Protein AF-A0A2Z6MCJ2-F1 (afdb_monomer_lite)

Structure (mmCIF, N/CA/C/O backbone):
data_AF-A0A2Z6MCJ2-F1
#
_entry.id   AF-A0A2Z6MCJ2-F1
#
loop_
_atom_site.group_PDB
_atom_site.id
_atom_site.type_symbol
_atom_site.label_atom_id
_atom_site.label_alt_id
_atom_site.label_comp_id
_atom_site.label_asym_id
_atom_site.label_entity_id
_atom_site.label_seq_id
_atom_site.pdbx_PDB_ins_code
_atom_site.Cartn_x
_atom_site.Cartn_y
_atom_site.Cartn_z
_atom_site.occupancy
_atom_site.B_iso_or_equiv
_atom_site.auth_seq_id
_atom_site.auth_comp_id
_atom_site.auth_asym_id
_atom_site.auth_atom_id
_atom_site.pdbx_PDB_model_num
ATOM 1 N N . MET A 1 1 ? 21.084 21.864 -5.465 1.00 37.50 1 MET A N 1
ATOM 2 C CA . MET A 1 1 ? 19.881 21.942 -6.320 1.00 37.50 1 MET A CA 1
ATOM 3 C C . MET A 1 1 ? 18.945 20.829 -5.869 1.00 37.50 1 MET A C 1
ATOM 5 O O . MET A 1 1 ? 19.250 19.670 -6.102 1.00 37.50 1 MET A O 1
ATOM 9 N N . MET A 1 2 ? 17.922 21.150 -5.073 1.00 46.25 2 MET A N 1
ATOM 10 C CA . MET A 1 2 ? 17.006 20.154 -4.500 1.00 46.25 2 MET A CA 1
ATOM 11 C C . MET A 1 2 ? 15.924 19.847 -5.536 1.00 46.25 2 MET A C 1
ATOM 13 O O . MET A 1 2 ? 15.092 20.701 -5.828 1.00 46.25 2 MET A O 1
ATOM 17 N N . ILE A 1 3 ? 15.986 18.665 -6.147 1.00 56.06 3 ILE A N 1
ATOM 18 C CA . ILE A 1 3 ? 14.985 18.218 -7.117 1.00 56.06 3 ILE A CA 1
ATOM 19 C C . ILE A 1 3 ? 13.725 17.861 -6.328 1.00 56.06 3 ILE A C 1
ATOM 21 O O . ILE A 1 3 ? 13.743 16.977 -5.470 1.00 56.06 3 ILE A O 1
ATOM 25 N N . GLY A 1 4 ? 12.654 18.613 -6.582 1.00 53.34 4 GLY A N 1
ATOM 26 C CA . GLY A 1 4 ? 11.351 18.448 -5.954 1.00 53.34 4 GLY A CA 1
ATOM 27 C C . GLY A 1 4 ? 10.821 17.032 -6.144 1.00 53.34 4 GLY A C 1
ATOM 28 O O . GLY A 1 4 ? 10.475 16.623 -7.249 1.00 53.34 4 GLY A O 1
ATOM 29 N N . ARG A 1 5 ? 10.748 16.288 -5.042 1.00 58.28 5 ARG A N 1
ATOM 30 C CA . ARG A 1 5 ? 10.052 15.007 -4.952 1.00 58.28 5 ARG A CA 1
ATOM 31 C C . ARG A 1 5 ? 8.558 15.320 -5.050 1.00 58.28 5 ARG A C 1
ATOM 33 O O . ARG A 1 5 ? 7.977 15.787 -4.072 1.00 58.28 5 ARG A O 1
ATOM 40 N N . GLN A 1 6 ? 7.957 15.157 -6.229 1.00 55.50 6 GLN A N 1
ATOM 41 C CA . GLN A 1 6 ? 6.505 15.260 -6.373 1.00 55.50 6 GLN A CA 1
ATOM 42 C C . GLN A 1 6 ? 5.875 14.227 -5.427 1.00 55.50 6 GLN A C 1
ATOM 44 O O . GLN A 1 6 ? 6.028 13.023 -5.622 1.00 55.50 6 GLN A O 1
ATOM 49 N N . ARG A 1 7 ? 5.247 14.690 -4.340 1.00 56.81 7 ARG A N 1
ATOM 50 C CA . ARG A 1 7 ? 4.422 13.836 -3.480 1.00 56.81 7 ARG A CA 1
ATOM 51 C C . ARG A 1 7 ? 3.128 13.575 -4.244 1.00 56.81 7 ARG A C 1
ATOM 53 O O . ARG A 1 7 ? 2.250 14.428 -4.249 1.00 56.81 7 ARG A O 1
ATOM 60 N N . ALA A 1 8 ? 3.040 12.428 -4.908 1.00 59.09 8 ALA A N 1
ATOM 61 C CA . ALA A 1 8 ? 1.765 11.882 -5.345 1.00 59.09 8 ALA A CA 1
ATOM 62 C C . ALA A 1 8 ? 1.126 11.184 -4.133 1.00 59.09 8 ALA A C 1
ATOM 64 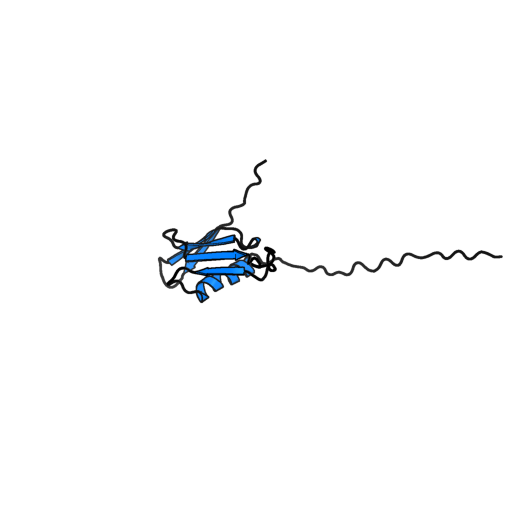O O . ALA A 1 8 ? 1.760 10.336 -3.503 1.00 59.09 8 ALA A O 1
ATOM 65 N N . GLY A 1 9 ? -0.081 11.602 -3.760 1.00 58.66 9 GLY A N 1
ATOM 66 C CA . GLY A 1 9 ? -0.892 10.958 -2.731 1.00 58.66 9 GLY A CA 1
ATOM 67 C C . GLY A 1 9 ? -2.210 10.518 -3.351 1.00 58.66 9 GLY A C 1
ATOM 68 O O . GLY A 1 9 ? -2.791 11.273 -4.129 1.00 58.66 9 GLY A O 1
ATOM 69 N N . VAL A 1 10 ? -2.650 9.305 -3.036 1.00 74.62 10 VAL A N 1
ATOM 70 C CA . VAL A 1 10 ? -3.945 8.762 -3.467 1.00 74.62 10 VAL A CA 1
ATOM 71 C C . VAL A 1 10 ? -4.771 8.500 -2.212 1.00 74.62 10 VAL A C 1
ATOM 73 O O . VAL A 1 10 ? -4.263 7.904 -1.265 1.00 74.62 10 VAL A O 1
ATOM 76 N N . THR A 1 11 ? -6.024 8.946 -2.198 1.00 76.25 11 THR A N 1
ATOM 77 C CA . THR A 1 11 ? -6.983 8.671 -1.119 1.00 76.25 11 THR A CA 1
ATOM 78 C C . THR A 1 11 ? -8.013 7.664 -1.618 1.00 76.25 11 THR A C 1
ATOM 80 O O . THR A 1 11 ? -8.500 7.795 -2.742 1.00 76.25 11 THR A O 1
ATOM 83 N N . VAL A 1 12 ? -8.325 6.657 -0.803 1.00 75.12 12 VAL A N 1
ATOM 84 C CA . VAL A 1 12 ? -9.312 5.609 -1.084 1.00 75.12 12 VAL A CA 1
ATOM 85 C C . VAL A 1 12 ? -10.330 5.558 0.055 1.00 75.12 12 VAL A C 1
ATOM 87 O O . VAL A 1 12 ? -9.949 5.492 1.218 1.00 75.12 12 VAL A O 1
ATOM 90 N N . GLU A 1 13 ? -11.618 5.540 -0.280 1.00 70.62 13 GLU A N 1
ATOM 91 C CA . GLU A 1 13 ? -12.733 5.418 0.671 1.00 70.62 13 GLU A CA 1
ATOM 92 C C . GLU A 1 13 ? -13.487 4.099 0.421 1.00 70.62 13 GLU A C 1
ATOM 94 O O . GLU A 1 13 ? -13.717 3.724 -0.734 1.00 70.62 13 GLU A O 1
ATOM 99 N N . VAL A 1 14 ? -13.869 3.376 1.481 1.00 72.06 14 VAL A N 1
ATOM 100 C CA . VAL A 1 14 ? -14.632 2.115 1.386 1.00 72.06 14 VAL A CA 1
ATOM 101 C C . VAL A 1 14 ? -16.138 2.396 1.489 1.00 72.06 14 VAL A C 1
ATOM 103 O O . VAL A 1 14 ? -16.595 3.035 2.426 1.00 72.06 14 VAL A O 1
ATOM 106 N N . TYR A 1 15 ? -16.934 1.914 0.526 1.00 55.28 15 TYR A N 1
ATOM 107 C CA . TYR A 1 15 ? -18.344 2.320 0.356 1.00 55.28 15 TYR A CA 1
ATOM 108 C C . TYR A 1 15 ? -19.341 1.697 1.362 1.00 55.28 15 TYR A C 1
ATOM 110 O O . TYR A 1 15 ? -20.475 2.161 1.445 1.00 55.28 15 TYR A O 1
ATOM 118 N N . ASP A 1 16 ? -18.947 0.658 2.110 1.00 60.31 16 ASP A N 1
ATOM 119 C CA . ASP A 1 16 ? -19.827 -0.066 3.055 1.00 60.31 16 ASP A CA 1
ATOM 120 C C . ASP A 1 16 ? -19.646 0.382 4.524 1.00 60.31 16 ASP A C 1
ATOM 122 O O . ASP A 1 16 ? -20.560 0.240 5.331 1.00 60.31 16 ASP A O 1
ATOM 126 N N . ASP A 1 17 ? -18.520 1.030 4.851 1.00 59.44 17 ASP A N 1
ATOM 127 C CA . ASP A 1 17 ? -18.185 1.517 6.196 1.00 59.44 17 ASP A CA 1
ATOM 128 C C . ASP A 1 17 ? -17.870 3.019 6.132 1.00 59.44 17 ASP A C 1
ATOM 130 O O . ASP A 1 17 ? -16.798 3.424 5.685 1.00 59.44 17 ASP A O 1
ATOM 134 N N . GLN A 1 18 ? -18.806 3.865 6.586 1.00 55.47 18 GLN A N 1
ATOM 135 C CA . GLN A 1 18 ? -18.753 5.344 6.529 1.00 55.47 18 GLN A CA 1
ATOM 136 C C . GLN A 1 18 ? -17.636 6.000 7.385 1.00 55.47 18 GLN A C 1
ATOM 138 O O . GLN A 1 18 ? -17.784 7.131 7.847 1.00 55.47 18 GLN A O 1
ATOM 143 N N . GLY A 1 19 ? -16.512 5.321 7.610 1.00 60.28 19 GLY A N 1
ATOM 144 C CA . GLY A 1 19 ? -15.363 5.828 8.364 1.00 60.28 19 GLY A CA 1
ATOM 145 C C . GLY A 1 19 ? -14.016 5.185 8.023 1.00 60.28 19 GLY A C 1
ATOM 146 O O . GLY A 1 19 ? -13.007 5.585 8.601 1.00 60.28 19 GLY A O 1
ATOM 147 N N . GLU A 1 20 ? -13.970 4.225 7.096 1.00 71.06 20 GLU A N 1
ATOM 148 C CA . GLU A 1 20 ? -12.731 3.543 6.713 1.00 71.06 20 GLU A CA 1
ATOM 149 C C . GLU A 1 20 ? -12.104 4.228 5.486 1.00 71.06 20 GLU A C 1
ATOM 151 O O . GLU A 1 20 ? -12.345 3.870 4.330 1.00 71.06 20 GLU A O 1
ATOM 156 N N . GLU A 1 21 ? -11.307 5.263 5.762 1.00 84.31 21 GLU A N 1
ATOM 157 C CA . GLU A 1 21 ? -10.489 5.985 4.781 1.00 84.31 21 GLU A CA 1
ATOM 158 C C . GLU A 1 21 ? -9.048 5.455 4.798 1.00 84.31 21 GLU A C 1
ATOM 160 O O . GLU A 1 21 ? -8.420 5.327 5.858 1.00 84.31 21 GLU A O 1
ATOM 165 N N . TYR A 1 22 ? -8.507 5.187 3.608 1.00 89.12 22 TYR A N 1
ATOM 166 C CA . TYR A 1 22 ? -7.126 4.772 3.405 1.00 89.12 22 TYR A CA 1
ATOM 167 C C . TYR A 1 22 ? -6.366 5.797 2.573 1.00 89.12 22 TYR A C 1
ATOM 169 O O . TYR A 1 22 ? -6.762 6.159 1.465 1.00 89.12 22 TYR A O 1
ATOM 177 N N . GLN A 1 23 ? -5.220 6.228 3.085 1.00 91.00 23 GLN A N 1
ATOM 178 C CA . GLN A 1 23 ? -4.321 7.130 2.385 1.00 91.00 23 GLN A CA 1
ATOM 179 C C . GLN A 1 23 ? -3.083 6.374 1.922 1.00 91.00 23 GLN A C 1
ATOM 181 O O . GLN A 1 23 ? -2.400 5.726 2.710 1.00 91.00 23 GLN A O 1
ATOM 186 N N . ILE A 1 24 ? -2.755 6.496 0.642 1.00 91.88 24 ILE A N 1
ATOM 187 C CA . ILE A 1 24 ? -1.554 5.915 0.055 1.00 91.88 24 ILE A CA 1
ATOM 188 C C . ILE A 1 24 ? -0.571 7.044 -0.224 1.00 91.88 24 ILE A C 1
ATOM 190 O O . ILE A 1 24 ? -0.848 7.950 -1.015 1.00 91.88 24 ILE A O 1
ATOM 194 N N . GLU A 1 25 ? 0.601 6.980 0.401 1.00 90.62 25 GLU A N 1
ATOM 195 C CA . GLU A 1 25 ? 1.713 7.881 0.106 1.00 90.62 25 GLU A CA 1
ATOM 196 C C . GLU A 1 25 ? 2.880 7.115 -0.522 1.00 90.62 25 GLU A C 1
ATOM 198 O O . GLU A 1 25 ? 3.112 5.942 -0.232 1.00 90.62 25 GLU A O 1
ATOM 203 N N . GLY A 1 26 ? 3.659 7.794 -1.365 1.00 88.31 26 GLY A N 1
ATOM 204 C CA . GLY A 1 26 ? 4.925 7.274 -1.877 1.00 88.31 26 GLY A CA 1
ATOM 205 C C . GLY A 1 26 ? 5.034 7.310 -3.395 1.00 88.31 26 GLY A C 1
ATOM 206 O O . GLY A 1 26 ? 4.399 8.121 -4.062 1.00 88.31 26 GLY A O 1
ATOM 207 N N . CYS A 1 27 ? 5.898 6.456 -3.943 1.00 84.31 27 CYS A N 1
ATOM 208 C CA . CYS A 1 27 ? 6.126 6.357 -5.383 1.00 84.31 27 CYS A CA 1
ATOM 209 C C . CYS A 1 27 ? 5.949 4.913 -5.841 1.00 84.31 27 CYS A C 1
ATOM 211 O O . CYS A 1 27 ? 6.782 4.047 -5.556 1.00 84.31 27 CYS A O 1
ATOM 213 N N . PHE A 1 28 ? 4.873 4.668 -6.586 1.00 85.25 28 PHE A N 1
ATOM 214 C CA . PHE A 1 28 ? 4.535 3.326 -7.037 1.00 85.25 28 PHE A CA 1
ATOM 215 C C . PHE A 1 28 ? 5.506 2.804 -8.101 1.00 85.25 28 PHE A C 1
ATOM 217 O O . PHE A 1 28 ? 5.923 1.652 -8.029 1.00 85.25 28 PHE A O 1
ATOM 224 N N . SER A 1 29 ? 5.996 3.668 -8.999 1.00 80.00 29 SER A N 1
ATOM 225 C CA . SER A 1 29 ? 7.033 3.318 -9.986 1.00 80.00 29 SER A CA 1
ATOM 226 C C . SER A 1 29 ? 8.337 2.852 -9.331 1.00 80.00 29 SER A C 1
ATOM 228 O O . SER A 1 29 ? 9.074 2.043 -9.891 1.00 80.00 29 SER A O 1
ATOM 230 N N . GLN A 1 30 ? 8.632 3.346 -8.124 1.00 81.75 30 GLN A N 1
ATOM 231 C CA . GLN A 1 30 ? 9.782 2.903 -7.336 1.00 81.75 30 GLN A CA 1
ATOM 232 C C . GLN A 1 30 ? 9.449 1.732 -6.403 1.00 81.75 30 GLN A C 1
ATOM 234 O O . GLN A 1 30 ? 10.372 1.199 -5.785 1.00 81.75 30 GLN A O 1
ATOM 239 N N . ARG A 1 31 ? 8.177 1.301 -6.362 1.00 86.69 31 ARG A N 1
ATOM 240 C CA . ARG A 1 31 ? 7.600 0.347 -5.407 1.00 86.69 31 ARG A CA 1
ATOM 241 C C . ARG A 1 31 ? 7.971 0.753 -3.977 1.00 86.69 31 ARG A C 1
ATOM 243 O O . ARG A 1 31 ? 8.522 -0.052 -3.245 1.00 86.69 31 ARG A O 1
ATOM 250 N N . SER A 1 32 ? 7.772 2.025 -3.627 1.00 86.44 32 SER A N 1
ATOM 251 C CA . SER A 1 32 ? 8.042 2.588 -2.296 1.00 86.4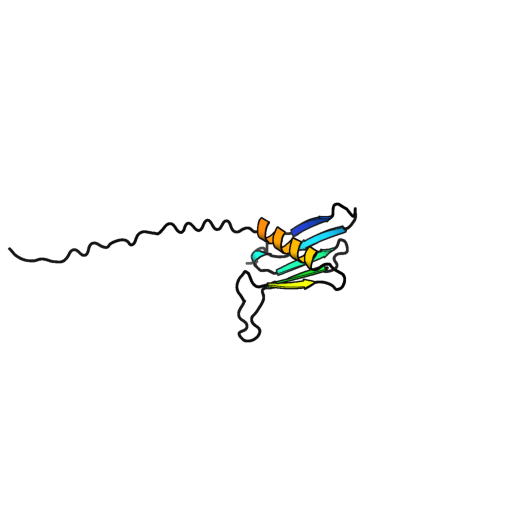4 32 SER A CA 1
ATOM 252 C C . SER A 1 32 ? 6.787 3.306 -1.797 1.00 86.44 32 SER A C 1
ATOM 254 O O . SER A 1 32 ? 6.748 4.541 -1.746 1.00 86.44 32 SER A O 1
ATOM 256 N N . CYS A 1 33 ? 5.731 2.533 -1.555 1.00 91.81 33 CYS A N 1
ATOM 257 C CA . CYS A 1 33 ? 4.417 3.038 -1.162 1.00 91.81 33 CYS A CA 1
ATOM 258 C C . CYS A 1 33 ? 4.050 2.537 0.228 1.00 91.81 33 CYS A C 1
ATOM 260 O O . CYS A 1 33 ? 4.318 1.385 0.563 1.00 91.81 33 CYS A O 1
ATOM 262 N N . THR A 1 34 ? 3.381 3.385 0.996 1.00 93.69 34 THR A N 1
ATOM 263 C CA . THR A 1 34 ? 2.855 3.055 2.316 1.00 93.69 34 THR A CA 1
ATOM 264 C C . THR A 1 34 ? 1.375 3.398 2.352 1.00 93.69 34 THR A C 1
ATOM 266 O O . THR A 1 34 ? 0.974 4.491 1.951 1.00 93.69 34 THR A O 1
ATOM 269 N N . VAL A 1 35 ? 0.574 2.443 2.809 1.00 93.31 35 VAL A N 1
ATOM 270 C CA . VAL A 1 35 ? -0.869 2.564 3.001 1.00 93.31 35 VAL A CA 1
ATOM 271 C C . VAL A 1 35 ? -1.132 2.846 4.473 1.00 93.31 35 VAL A C 1
ATOM 273 O O . VAL A 1 35 ? -0.694 2.090 5.344 1.00 93.31 35 VAL A O 1
ATOM 276 N N . PHE A 1 36 ? -1.870 3.914 4.739 1.00 92.94 36 PHE A N 1
ATOM 277 C CA . PHE A 1 36 ? -2.267 4.373 6.061 1.00 92.94 36 PHE A CA 1
ATOM 278 C C . PHE A 1 36 ? -3.784 4.313 6.216 1.00 92.94 36 PHE A C 1
ATOM 280 O O . PHE A 1 36 ? -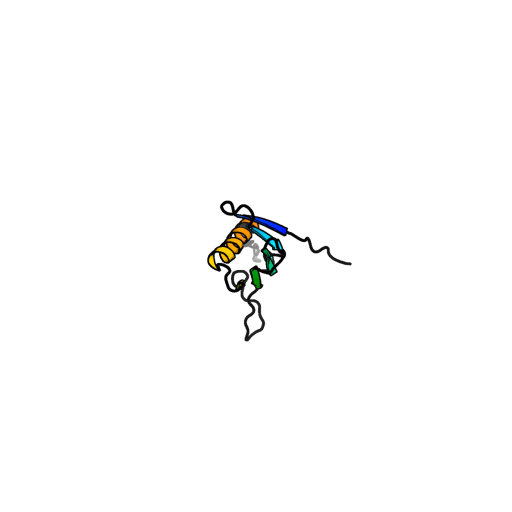4.497 4.513 5.238 1.00 92.94 36 PHE A O 1
ATOM 287 N N . ASN A 1 37 ? -4.275 4.082 7.432 1.00 90.75 37 ASN A N 1
ATOM 288 C CA . ASN A 1 37 ? -5.685 4.315 7.766 1.00 90.75 37 ASN A CA 1
ATOM 289 C C . ASN A 1 37 ? -5.941 5.796 8.118 1.00 90.75 37 ASN A C 1
ATOM 291 O O . ASN A 1 37 ? -5.008 6.602 8.204 1.00 90.75 37 ASN A O 1
ATOM 295 N N . ALA A 1 38 ? -7.194 6.136 8.423 1.00 87.56 38 ALA A N 1
ATOM 296 C CA . ALA A 1 38 ? -7.606 7.467 8.878 1.00 87.56 38 ALA A CA 1
ATOM 297 C C . ALA A 1 38 ? -6.830 7.972 10.118 1.00 87.56 38 ALA A C 1
ATOM 299 O O . ALA A 1 38 ? -6.609 9.171 10.288 1.00 87.56 38 ALA A O 1
ATOM 300 N N . MET A 1 39 ? -6.355 7.060 10.975 1.00 88.50 39 MET A N 1
ATOM 301 C CA . MET A 1 39 ? -5.533 7.375 12.152 1.00 88.50 39 MET A CA 1
ATOM 302 C C . MET A 1 39 ? -4.035 7.546 11.836 1.00 88.50 39 MET A C 1
ATOM 304 O O . MET A 1 39 ? -3.239 7.747 12.755 1.00 88.50 39 MET A O 1
ATOM 308 N N . LYS A 1 40 ? -3.637 7.491 10.557 1.00 87.44 40 LYS A N 1
ATOM 309 C CA . LYS A 1 40 ? -2.240 7.493 10.085 1.00 87.44 40 LYS A CA 1
ATOM 310 C C . LYS A 1 40 ? -1.393 6.332 10.601 1.00 87.44 40 LYS A C 1
ATOM 312 O O . LYS A 1 40 ? -0.167 6.425 10.669 1.00 87.44 40 LYS A O 1
ATOM 317 N N . GLU A 1 41 ? -2.025 5.223 10.945 1.00 91.06 41 GLU A N 1
ATOM 318 C CA . GLU A 1 41 ? -1.315 3.989 11.230 1.00 91.06 41 GLU A CA 1
ATOM 319 C C . GLU A 1 41 ? -1.009 3.248 9.930 1.00 91.06 41 GLU A C 1
ATOM 321 O O . GLU A 1 41 ? -1.865 3.121 9.055 1.00 91.06 41 GLU A O 1
ATOM 326 N N . THR A 1 42 ? 0.202 2.708 9.824 1.00 93.31 42 THR A N 1
ATOM 327 C CA . THR A 1 42 ? 0.612 1.886 8.686 1.00 93.31 42 THR A CA 1
ATOM 328 C C . THR A 1 42 ? -0.173 0.575 8.649 1.00 93.31 42 THR A C 1
ATOM 330 O O . THR A 1 42 ? -0.105 -0.222 9.588 1.00 93.31 42 THR A O 1
ATOM 333 N N . MET A 1 43 ? -0.887 0.343 7.550 1.00 93.69 43 MET A N 1
ATOM 334 C CA . MET A 1 43 ? -1.667 -0.874 7.293 1.00 93.69 43 MET A CA 1
ATOM 335 C C . MET A 1 43 ? -0.943 -1.824 6.346 1.00 93.69 43 MET A C 1
ATOM 337 O O . MET A 1 43 ? -0.963 -3.038 6.547 1.00 93.69 43 MET A O 1
ATOM 341 N N . ALA A 1 44 ? -0.269 -1.277 5.335 1.00 95.19 44 ALA A N 1
ATOM 342 C CA . ALA A 1 44 ? 0.548 -2.050 4.416 1.00 95.19 44 ALA A CA 1
ATOM 343 C C . ALA A 1 44 ? 1.707 -1.218 3.865 1.00 95.19 44 ALA A C 1
ATOM 345 O O . ALA A 1 44 ? 1.604 -0.002 3.711 1.00 95.19 44 ALA A O 1
ATOM 346 N N . GLU A 1 45 ? 2.805 -1.882 3.530 1.00 93.88 45 GLU A N 1
ATOM 347 C CA . GLU A 1 45 ? 3.987 -1.265 2.938 1.00 93.88 45 GLU A CA 1
ATOM 348 C C . GLU A 1 45 ? 4.453 -2.073 1.735 1.00 93.88 45 GLU A C 1
ATOM 350 O O . GLU A 1 45 ? 4.543 -3.299 1.789 1.00 93.88 45 GLU A O 1
ATOM 355 N N . ILE A 1 46 ? 4.745 -1.378 0.643 1.00 92.69 46 ILE A N 1
ATOM 356 C CA . ILE A 1 46 ? 5.168 -1.950 -0.629 1.00 92.69 46 ILE A CA 1
ATOM 357 C C . ILE A 1 46 ? 6.615 -1.534 -0.862 1.00 92.69 46 ILE A C 1
ATOM 359 O O . ILE A 1 46 ? 6.925 -0.338 -0.872 1.00 92.69 46 ILE A O 1
ATOM 363 N N . TYR A 1 47 ? 7.470 -2.528 -1.098 1.00 90.62 47 TYR A N 1
ATOM 364 C CA . TYR A 1 47 ? 8.901 -2.359 -1.327 1.00 90.62 47 TYR A CA 1
ATOM 365 C C . TYR A 1 47 ? 9.364 -3.137 -2.553 1.00 90.62 47 TYR A C 1
ATOM 367 O O . TYR A 1 47 ? 8.895 -4.244 -2.829 1.00 90.62 47 TYR A O 1
ATOM 375 N N . ARG A 1 48 ? 10.359 -2.608 -3.265 1.00 87.25 48 ARG A N 1
ATOM 376 C CA . ARG A 1 48 ? 11.046 -3.368 -4.313 1.00 87.25 48 ARG A CA 1
ATOM 377 C C . ARG A 1 48 ? 11.765 -4.567 -3.702 1.00 87.25 48 ARG A C 1
ATOM 379 O O . ARG A 1 48 ? 12.457 -4.427 -2.692 1.00 87.25 48 ARG A O 1
ATOM 386 N N . LYS A 1 49 ? 11.636 -5.740 -4.324 1.00 84.19 49 LYS A N 1
ATOM 387 C CA . LYS A 1 49 ? 12.326 -6.929 -3.831 1.00 84.19 49 LYS A CA 1
ATOM 388 C C . LYS A 1 49 ? 13.788 -6.897 -4.264 1.00 84.19 49 LYS A C 1
ATOM 390 O O . LYS A 1 49 ? 14.096 -6.698 -5.438 1.00 84.19 49 LYS A O 1
ATOM 395 N N . VAL A 1 50 ? 14.684 -7.108 -3.307 1.00 83.50 50 VAL A N 1
ATOM 396 C CA . VAL A 1 50 ? 16.125 -7.231 -3.542 1.00 83.50 50 VAL A CA 1
ATOM 397 C C . VAL A 1 50 ? 16.514 -8.690 -3.372 1.00 83.50 50 VAL A C 1
ATOM 399 O O . VAL A 1 50 ? 16.059 -9.349 -2.435 1.00 83.50 50 VAL A O 1
ATOM 402 N N . ASP A 1 51 ? 17.320 -9.201 -4.293 1.00 79.88 51 ASP A N 1
ATOM 403 C CA . ASP A 1 51 ? 17.908 -10.522 -4.176 1.00 79.88 51 ASP A CA 1
ATOM 404 C C . ASP A 1 51 ? 18.861 -10.534 -2.968 1.00 79.88 51 ASP A C 1
ATOM 406 O O . ASP A 1 51 ? 19.797 -9.731 -2.912 1.00 79.88 51 ASP A O 1
ATOM 410 N N . PRO A 1 52 ? 18.634 -11.408 -1.974 1.00 77.44 52 PRO A N 1
ATOM 411 C CA . PRO A 1 52 ? 19.394 -11.382 -0.729 1.00 77.44 52 PRO A CA 1
ATOM 412 C C . PRO A 1 52 ? 20.848 -11.839 -0.902 1.00 77.44 52 PRO A C 1
ATOM 414 O O . PRO A 1 52 ? 21.664 -11.607 -0.014 1.00 77.44 52 PRO A O 1
ATOM 417 N N . THR A 1 53 ? 21.184 -12.506 -2.010 1.00 81.56 53 THR A N 1
ATOM 418 C CA . THR A 1 53 ? 22.514 -13.072 -2.268 1.00 81.56 53 THR A CA 1
ATOM 419 C C . THR A 1 53 ? 23.382 -12.124 -3.091 1.00 81.56 53 THR A C 1
ATOM 421 O O . THR A 1 53 ? 24.583 -12.021 -2.854 1.00 81.56 53 THR A O 1
ATOM 424 N N . THR A 1 54 ? 22.781 -11.418 -4.046 1.00 77.81 54 THR A N 1
ATOM 425 C CA . THR A 1 54 ? 23.478 -10.519 -4.978 1.00 77.81 54 THR A CA 1
ATOM 426 C C . THR A 1 54 ? 23.266 -9.041 -4.667 1.00 77.81 54 THR A C 1
ATOM 428 O O . THR A 1 54 ? 24.003 -8.206 -5.182 1.00 77.81 54 THR A O 1
ATOM 431 N N . GLY A 1 55 ? 22.277 -8.692 -3.835 1.00 75.69 55 GLY A N 1
ATOM 432 C CA . GLY A 1 55 ? 21.921 -7.302 -3.535 1.00 75.69 55 GLY A CA 1
ATOM 433 C C . GLY A 1 55 ? 21.284 -6.562 -4.715 1.00 75.69 55 GLY A C 1
ATOM 434 O O . GLY A 1 55 ? 21.021 -5.362 -4.623 1.00 75.69 55 GLY A O 1
ATOM 435 N N . ASN A 1 56 ? 21.026 -7.262 -5.820 1.00 76.19 56 ASN A N 1
ATOM 436 C CA . ASN A 1 56 ? 20.432 -6.688 -7.015 1.00 76.19 56 ASN A CA 1
ATOM 437 C C . ASN A 1 56 ? 18.912 -6.640 -6.891 1.00 76.19 56 ASN A C 1
ATOM 439 O O . ASN A 1 56 ? 18.280 -7.512 -6.299 1.00 76.19 56 ASN A O 1
ATOM 443 N N . LEU A 1 57 ? 18.309 -5.615 -7.480 1.00 78.19 57 LEU A N 1
ATOM 444 C CA . LEU A 1 57 ? 16.859 -5.497 -7.537 1.00 78.19 57 LEU A CA 1
ATOM 445 C C . LEU A 1 57 ? 16.323 -6.589 -8.461 1.00 78.19 57 LEU A C 1
ATOM 447 O O . LEU A 1 57 ? 16.728 -6.671 -9.622 1.00 78.19 57 LEU A O 1
ATOM 451 N N . LEU A 1 58 ? 15.411 -7.415 -7.950 1.00 71.19 58 LEU A N 1
ATOM 452 C CA . LEU A 1 58 ? 14.610 -8.271 -8.815 1.00 71.19 58 LEU A CA 1
ATOM 453 C C . LEU A 1 58 ? 13.714 -7.348 -9.656 1.00 71.19 58 LEU A C 1
ATOM 455 O O . LEU A 1 58 ? 13.394 -6.240 -9.221 1.00 71.19 58 LEU A O 1
ATOM 459 N N . GL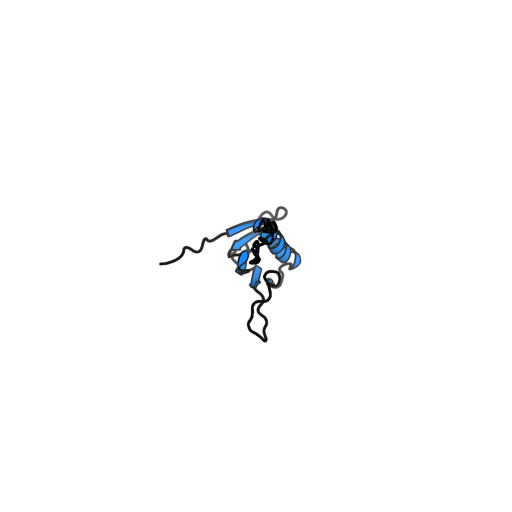Y A 1 59 ? 13.403 -7.751 -10.891 1.00 70.81 59 GLY A N 1
ATOM 460 C CA . GLY A 1 59 ? 12.762 -6.891 -11.897 1.00 70.81 59 GLY A CA 1
ATOM 461 C C . GLY A 1 59 ? 11.505 -6.148 -11.411 1.00 70.81 59 GLY A C 1
ATOM 462 O O . GLY A 1 59 ? 10.957 -6.445 -10.357 1.00 70.81 59 GLY A O 1
ATOM 463 N N . LYS A 1 60 ? 11.015 -5.182 -12.201 1.00 71.06 60 LYS A N 1
ATOM 464 C CA . LYS A 1 60 ? 9.900 -4.263 -11.848 1.00 71.06 60 LYS A CA 1
ATOM 465 C C . LYS A 1 60 ? 8.618 -4.963 -11.344 1.00 71.06 60 LYS A C 1
ATOM 467 O O . LYS A 1 60 ? 7.879 -4.381 -10.546 1.00 71.06 60 LYS A O 1
ATOM 472 N N . GLU A 1 61 ? 8.413 -6.206 -11.771 1.00 74.25 61 GLU A N 1
ATOM 473 C CA . GLU A 1 61 ? 7.284 -7.080 -11.421 1.00 74.25 61 GLU A CA 1
ATOM 474 C C . GLU A 1 61 ? 7.440 -7.780 -10.063 1.00 74.25 61 GLU A C 1
ATOM 476 O O . GLU A 1 61 ? 6.481 -8.312 -9.512 1.00 74.25 61 GLU A O 1
ATOM 481 N N . VAL A 1 62 ? 8.649 -7.797 -9.500 1.00 83.56 62 VAL A N 1
ATOM 482 C CA . VAL A 1 62 ? 8.958 -8.505 -8.260 1.00 83.56 62 VAL A CA 1
ATOM 483 C C . VAL A 1 62 ? 9.054 -7.509 -7.106 1.00 83.56 62 VAL A C 1
ATOM 485 O O . VAL A 1 62 ? 10.018 -6.755 -6.955 1.00 83.56 62 VAL A O 1
ATOM 488 N N . PHE A 1 63 ? 8.052 -7.542 -6.238 1.00 87.56 63 PHE A N 1
ATOM 489 C CA . PHE A 1 63 ? 7.960 -6.687 -5.060 1.00 87.56 63 PHE A CA 1
ATOM 490 C C . PHE A 1 63 ? 7.634 -7.502 -3.807 1.00 87.56 63 PHE A C 1
ATOM 492 O O . PHE A 1 63 ? 7.246 -8.670 -3.870 1.00 87.56 63 PHE A O 1
ATOM 499 N N . SER A 1 64 ? 7.839 -6.870 -2.660 1.00 90.50 64 SER A N 1
ATOM 500 C CA . SER A 1 64 ? 7.434 -7.366 -1.353 1.00 90.50 64 SER A CA 1
ATOM 501 C C . SER A 1 64 ? 6.348 -6.452 -0.807 1.00 90.50 64 SER A C 1
ATOM 503 O O . SER A 1 64 ? 6.479 -5.230 -0.875 1.00 90.50 64 SER A O 1
ATOM 505 N N . ILE A 1 65 ? 5.299 -7.048 -0.247 1.00 92.56 65 ILE A N 1
ATOM 506 C CA . ILE A 1 65 ? 4.267 -6.337 0.502 1.00 92.56 65 ILE A CA 1
ATOM 507 C C . ILE A 1 65 ? 4.281 -6.827 1.951 1.00 92.56 65 ILE A C 1
ATOM 509 O O . ILE A 1 65 ? 4.227 -8.029 2.210 1.00 92.56 65 ILE A O 1
ATOM 513 N N . CYS A 1 66 ? 4.396 -5.896 2.891 1.00 94.25 66 CYS A N 1
ATOM 514 C CA . CYS A 1 66 ? 4.321 -6.150 4.323 1.00 94.25 66 CYS A CA 1
ATOM 515 C C . CYS A 1 66 ? 2.973 -5.639 4.819 1.00 94.25 66 CYS A C 1
ATOM 517 O O . CYS A 1 66 ? 2.675 -4.461 4.662 1.00 94.25 66 CYS A O 1
ATOM 519 N N . VAL A 1 67 ? 2.159 -6.514 5.401 1.00 94.75 67 VAL A N 1
ATOM 520 C CA . VAL A 1 67 ? 0.798 -6.189 5.840 1.00 94.75 67 VAL A CA 1
ATOM 521 C C . VAL A 1 67 ? 0.718 -6.245 7.366 1.00 94.75 67 VAL A C 1
ATOM 523 O O . VAL A 1 67 ? 1.255 -7.173 7.977 1.00 94.75 67 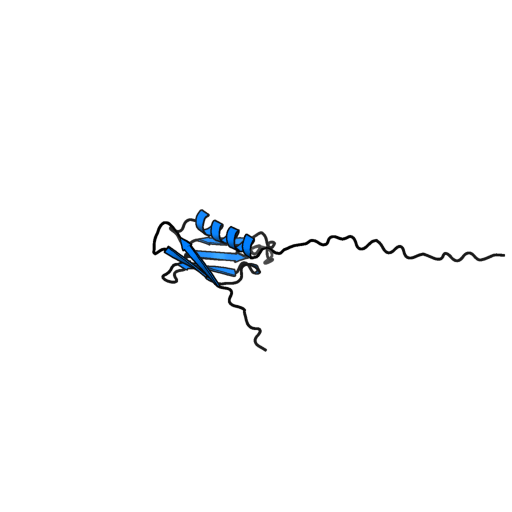VAL A O 1
ATOM 526 N N . LYS A 1 68 ? 0.067 -5.255 7.992 1.00 93.31 68 LYS A N 1
ATOM 527 C CA . LYS A 1 68 ? -0.154 -5.219 9.444 1.00 93.31 68 LYS A CA 1
ATOM 528 C C . LYS A 1 68 ? -0.978 -6.446 9.866 1.00 93.31 68 LYS A C 1
ATOM 530 O O . LYS A 1 68 ? -1.967 -6.766 9.207 1.00 93.31 68 LYS A O 1
ATOM 535 N N . PRO A 1 69 ? -0.623 -7.135 10.967 1.00 91.81 69 PRO A N 1
ATOM 536 C CA . PRO A 1 69 ? -1.438 -8.229 11.484 1.00 91.81 69 PRO A CA 1
ATOM 537 C C . PRO A 1 69 ? -2.889 -7.786 11.710 1.00 91.81 69 PRO A C 1
ATOM 539 O O . PRO A 1 69 ? -3.128 -6.779 12.374 1.00 91.81 69 PRO A O 1
ATOM 542 N N . GLY A 1 70 ? -3.843 -8.538 11.160 1.00 89.50 70 GLY A N 1
ATOM 543 C CA . GLY A 1 70 ? -5.272 -8.207 11.205 1.00 89.50 70 GLY A CA 1
ATOM 544 C C . GLY A 1 70 ? -5.788 -7.405 10.006 1.00 89.50 70 GLY A C 1
ATOM 545 O O . GLY A 1 70 ? -6.997 -7.250 9.884 1.00 89.50 70 GLY A O 1
ATOM 546 N N . PHE A 1 71 ? -4.911 -6.945 9.108 1.00 90.62 71 PHE A N 1
ATOM 547 C CA . PHE A 1 71 ? -5.302 -6.346 7.833 1.00 90.62 71 PHE A CA 1
ATOM 548 C C . PHE A 1 71 ? -5.375 -7.408 6.730 1.00 90.62 71 PHE A C 1
ATOM 550 O O . PHE A 1 71 ? -4.550 -8.326 6.685 1.00 90.62 71 PHE A O 1
ATOM 557 N N . ASP A 1 72 ? -6.361 -7.297 5.839 1.00 92.44 72 ASP A N 1
ATOM 558 C CA . ASP A 1 72 ? -6.549 -8.264 4.760 1.00 92.44 72 ASP A CA 1
ATOM 559 C C . ASP A 1 72 ? -5.489 -8.087 3.663 1.00 92.44 72 ASP A C 1
ATOM 561 O O . ASP A 1 72 ? -5.380 -7.044 3.014 1.00 92.44 72 ASP A O 1
ATOM 565 N N . ALA A 1 73 ? -4.712 -9.144 3.433 1.00 91.75 73 ALA A N 1
ATOM 566 C CA . ALA A 1 73 ? -3.701 -9.173 2.388 1.00 91.75 73 ALA A CA 1
ATOM 567 C C . ALA A 1 73 ? -4.312 -9.112 0.979 1.00 91.75 73 ALA A C 1
ATOM 569 O O . ALA A 1 73 ? -3.687 -8.547 0.080 1.00 91.75 73 ALA A O 1
ATOM 570 N N . ALA A 1 74 ? -5.518 -9.656 0.771 1.00 92.94 74 ALA A N 1
ATOM 571 C CA . ALA A 1 74 ? -6.198 -9.572 -0.519 1.00 92.94 74 ALA A CA 1
ATOM 572 C C . ALA A 1 74 ? -6.620 -8.126 -0.814 1.00 92.94 74 ALA A C 1
ATOM 574 O O . ALA A 1 74 ? -6.349 -7.616 -1.903 1.00 92.94 74 ALA A O 1
ATOM 575 N N . PHE A 1 75 ? -7.180 -7.431 0.178 1.00 91.06 75 PHE A N 1
ATOM 576 C CA . PHE A 1 75 ? -7.467 -6.002 0.082 1.00 91.06 75 PHE A CA 1
ATOM 577 C C . PHE A 1 75 ? -6.199 -5.156 -0.128 1.00 91.06 75 PHE A C 1
ATOM 579 O O . PHE A 1 75 ? -6.166 -4.299 -1.010 1.00 91.06 75 PHE A O 1
ATOM 586 N N . ALA A 1 76 ? -5.106 -5.454 0.584 1.00 92.31 76 ALA A N 1
ATOM 587 C CA . ALA A 1 76 ? -3.819 -4.785 0.371 1.00 92.31 76 ALA A CA 1
ATOM 588 C C . ALA A 1 76 ? -3.302 -4.947 -1.074 1.00 92.31 76 ALA A C 1
ATOM 590 O O . ALA A 1 76 ? -2.811 -3.993 -1.681 1.00 92.31 76 ALA A O 1
ATOM 591 N N . MET A 1 77 ? -3.443 -6.146 -1.646 1.00 92.81 77 MET A N 1
ATOM 592 C CA . MET A 1 77 ? -3.100 -6.420 -3.044 1.00 92.81 77 MET A CA 1
ATOM 593 C C . MET A 1 77 ? -4.010 -5.687 -4.033 1.00 92.81 77 MET A C 1
ATOM 595 O O . MET A 1 77 ? -3.537 -5.294 -5.099 1.00 92.81 77 MET A O 1
ATOM 599 N N . ALA A 1 78 ? -5.277 -5.444 -3.694 1.00 92.31 78 ALA A N 1
ATOM 600 C CA . ALA A 1 78 ? -6.171 -4.654 -4.538 1.00 92.31 78 ALA A CA 1
ATOM 601 C C . ALA A 1 78 ? -5.629 -3.231 -4.757 1.00 92.31 78 ALA A C 1
ATOM 603 O O . ALA A 1 78 ? -5.653 -2.745 -5.888 1.00 92.31 78 ALA A O 1
ATOM 604 N N . PHE A 1 79 ? -5.044 -2.598 -3.730 1.00 90.12 79 PHE A N 1
ATOM 605 C CA . PHE A 1 79 ? -4.367 -1.309 -3.909 1.00 90.12 79 PHE A CA 1
ATOM 606 C C . PHE A 1 79 ? -3.223 -1.400 -4.908 1.00 90.12 79 PHE A C 1
ATOM 608 O O . PHE A 1 79 ? -3.098 -0.528 -5.758 1.00 90.12 79 PHE A O 1
ATOM 615 N N . VAL A 1 80 ? -2.408 -2.455 -4.842 1.00 89.38 80 VAL A N 1
ATOM 616 C CA . VAL A 1 80 ? -1.312 -2.655 -5.798 1.00 89.38 80 VAL A CA 1
ATOM 617 C C . VAL A 1 80 ? -1.855 -2.714 -7.221 1.00 89.38 80 VAL A C 1
ATOM 619 O O . VAL A 1 80 ? -1.335 -2.017 -8.079 1.00 89.38 80 VAL A O 1
ATOM 622 N N . LEU A 1 81 ? -2.917 -3.484 -7.463 1.00 89.62 81 LEU A N 1
ATOM 623 C CA . LEU A 1 81 ? -3.522 -3.622 -8.791 1.00 89.62 81 LEU A CA 1
ATOM 624 C C . LEU A 1 81 ? -4.104 -2.301 -9.311 1.00 89.62 81 LEU A C 1
ATOM 626 O O . LEU A 1 81 ? -3.902 -1.953 -10.471 1.00 89.62 81 LEU A O 1
ATOM 630 N N . VAL A 1 82 ? -4.794 -1.542 -8.456 1.00 90.56 82 VAL A N 1
ATOM 631 C CA . VAL A 1 82 ? -5.336 -0.224 -8.824 1.00 90.56 82 VAL A CA 1
ATOM 632 C C . VAL A 1 82 ? -4.206 0.759 -9.116 1.00 90.56 82 VAL A C 1
ATOM 634 O O . VAL A 1 82 ? -4.244 1.451 -10.131 1.00 90.56 82 VAL A O 1
ATOM 637 N N . LEU A 1 83 ? -3.183 0.800 -8.258 1.00 88.25 83 LEU A N 1
ATOM 638 C CA . LEU A 1 83 ? -2.007 1.641 -8.455 1.00 88.25 83 LEU A CA 1
ATOM 639 C C . LEU A 1 83 ? -1.264 1.272 -9.744 1.00 88.25 83 LEU A C 1
ATOM 641 O O . LEU A 1 83 ? -0.783 2.168 -10.429 1.00 88.25 83 LEU A O 1
ATOM 645 N N . ASP A 1 84 ? -1.197 -0.012 -10.093 1.00 86.62 84 ASP A N 1
ATOM 646 C CA . ASP A 1 84 ? -0.588 -0.504 -11.331 1.00 86.62 84 ASP A CA 1
ATOM 647 C C . ASP A 1 84 ? -1.370 -0.060 -12.562 1.00 86.62 84 ASP A C 1
ATOM 649 O O . ASP A 1 84 ? -0.787 0.494 -13.489 1.00 86.62 84 ASP A O 1
ATOM 653 N N . HIS A 1 85 ? -2.696 -0.161 -12.506 1.00 86.94 85 HIS A N 1
ATOM 654 C CA . HIS A 1 85 ? -3.575 0.302 -13.571 1.00 86.94 85 HIS A CA 1
ATOM 655 C C . HIS A 1 85 ? -3.488 1.821 -13.800 1.00 86.94 85 HIS A C 1
ATOM 657 O O . HIS A 1 85 ? -3.442 2.266 -14.943 1.00 86.94 85 HIS A O 1
ATOM 663 N N . ILE A 1 86 ? -3.458 2.640 -12.738 1.00 86.56 86 ILE A N 1
ATOM 664 C CA . ILE A 1 86 ? -3.356 4.110 -12.885 1.00 86.56 86 ILE A CA 1
ATOM 665 C C . ILE A 1 86 ? -1.935 4.581 -13.201 1.00 86.56 86 ILE A C 1
ATOM 667 O O . ILE A 1 86 ? -1.762 5.640 -13.795 1.00 86.56 86 ILE A O 1
ATOM 671 N N . SER A 1 87 ? -0.923 3.822 -12.773 1.00 79.31 87 SER A N 1
ATOM 672 C CA . SER A 1 87 ? 0.482 4.087 -13.098 1.00 79.31 87 SER A CA 1
ATOM 673 C C . SER A 1 87 ? 0.868 3.483 -14.442 1.00 79.31 87 SER A C 1
ATOM 675 O O . SER A 1 87 ? 2.059 3.489 -14.759 1.00 79.31 87 SER A O 1
ATOM 677 N N . GLY A 1 88 ? -0.117 2.933 -15.165 1.00 66.25 88 GLY A N 1
ATOM 678 C CA . GLY A 1 88 ? 0.008 2.301 -16.462 1.00 66.25 88 GLY A CA 1
ATOM 679 C C . GLY A 1 88 ? 0.928 3.115 -17.347 1.00 66.25 88 GLY A C 1
ATOM 680 O O . GLY A 1 88 ? 0.582 4.197 -17.802 1.00 66.25 88 GLY A O 1
ATOM 681 N N . ASP A 1 89 ? 2.121 2.564 -17.517 1.00 59.25 89 ASP A N 1
ATOM 682 C CA . ASP A 1 89 ? 3.038 2.891 -18.584 1.00 59.25 89 ASP A CA 1
ATOM 683 C C . ASP A 1 89 ? 2.310 2.438 -19.847 1.00 59.25 89 ASP A C 1
ATOM 685 O O . ASP A 1 89 ? 2.199 1.235 -20.115 1.00 59.25 89 ASP A O 1
ATOM 689 N N . ASP A 1 90 ? 1.724 3.389 -20.567 1.00 54.91 90 ASP A N 1
ATOM 690 C CA . ASP A 1 90 ? 1.419 3.288 -21.983 1.00 54.91 90 ASP A CA 1
ATOM 691 C C . ASP A 1 90 ? 2.724 3.006 -22.727 1.00 54.91 90 ASP A C 1
ATOM 693 O O . ASP A 1 90 ? 3.265 3.819 -23.468 1.00 54.91 90 ASP A O 1
ATOM 697 N N . SER A 1 91 ? 3.211 1.781 -22.555 1.00 49.84 91 SER A N 1
ATOM 698 C CA . SER A 1 91 ? 4.106 1.131 -23.486 1.00 49.84 91 SER A CA 1
ATOM 699 C C . SER A 1 91 ? 3.296 0.869 -24.753 1.00 49.84 91 SER A C 1
ATOM 701 O O . SER A 1 91 ? 2.951 -0.256 -25.106 1.00 49.84 91 SER A O 1
ATOM 703 N N . LEU A 1 92 ? 3.032 1.951 -25.491 1.00 49.41 92 LEU A N 1
ATOM 704 C CA . LEU A 1 92 ? 3.290 1.926 -26.915 1.00 49.41 92 LEU A CA 1
ATOM 705 C C . LEU A 1 92 ? 4.769 1.561 -27.042 1.00 49.41 92 LEU A C 1
ATOM 707 O O . LEU A 1 92 ? 5.654 2.409 -27.129 1.00 49.41 92 LEU A O 1
ATOM 711 N N . ASP A 1 93 ? 5.027 0.260 -26.985 1.00 50.78 93 ASP A N 1
ATOM 712 C CA . ASP A 1 93 ? 6.091 -0.328 -27.761 1.00 50.78 93 ASP A CA 1
ATOM 713 C C . ASP A 1 93 ? 5.794 0.066 -29.211 1.00 50.78 93 ASP A C 1
ATOM 715 O O . ASP A 1 93 ? 5.124 -0.651 -29.953 1.00 50.78 93 ASP A O 1
ATOM 719 N N . ASP A 1 94 ? 6.247 1.254 -29.620 1.00 48.91 94 ASP A N 1
ATOM 720 C CA . ASP A 1 94 ? 6.567 1.499 -31.018 1.00 48.91 94 ASP A CA 1
ATOM 721 C C . ASP A 1 94 ? 7.827 0.681 -31.314 1.00 48.91 94 ASP A C 1
ATOM 723 O O . ASP A 1 94 ? 8.916 1.190 -31.563 1.00 48.91 94 ASP A O 1
ATOM 727 N N . GLY A 1 95 ? 7.658 -0.642 -31.282 1.00 49.34 95 GLY A N 1
ATOM 728 C CA . GLY A 1 95 ? 8.492 -1.615 -31.959 1.00 49.34 95 GLY A CA 1
ATOM 729 C C . GLY A 1 95 ? 8.294 -1.509 -33.472 1.00 49.34 95 GLY A C 1
ATOM 730 O O . GLY A 1 95 ? 8.207 -2.521 -34.171 1.00 49.34 95 GLY A O 1
ATOM 731 N N . ALA A 1 96 ? 8.211 -0.289 -34.011 1.00 49.25 96 ALA A N 1
ATOM 732 C CA . ALA A 1 96 ? 8.387 -0.040 -35.424 1.00 49.25 96 ALA A CA 1
ATOM 733 C C . ALA A 1 96 ? 9.881 -0.167 -35.708 1.00 49.25 96 ALA A C 1
ATOM 735 O O . ALA A 1 96 ? 10.645 0.792 -35.651 1.00 49.25 96 ALA A O 1
ATOM 736 N N . ASN A 1 97 ? 10.280 -1.413 -35.964 1.00 52.41 97 ASN A N 1
ATOM 737 C CA . ASN A 1 97 ? 11.352 -1.799 -36.870 1.00 52.41 97 ASN A CA 1
ATOM 738 C C . ASN A 1 97 ? 11.917 -0.599 -37.651 1.00 52.41 97 ASN A C 1
ATOM 740 O O . ASN A 1 97 ? 11.415 -0.255 -38.724 1.00 52.41 97 ASN A O 1
ATOM 744 N N . ALA A 1 98 ? 12.973 0.026 -37.129 1.00 49.75 98 ALA A N 1
ATOM 745 C CA . ALA A 1 98 ? 13.868 0.796 -37.968 1.00 49.75 98 ALA A CA 1
ATOM 746 C C . ALA A 1 98 ? 14.587 -0.235 -38.843 1.00 49.75 98 ALA A C 1
ATOM 748 O O . ALA A 1 98 ? 15.524 -0.903 -38.405 1.00 49.75 98 ALA A O 1
ATOM 749 N N . ASP A 1 99 ? 13.998 -0.436 -40.020 1.00 53.25 99 ASP A N 1
ATOM 750 C CA . ASP A 1 99 ? 14.538 -1.031 -41.237 1.00 53.25 99 ASP A CA 1
ATOM 751 C C . ASP A 1 99 ? 16.073 -1.164 -41.198 1.00 53.25 99 ASP A C 1
ATOM 753 O O . ASP A 1 99 ? 16.754 -0.164 -40.935 1.00 53.25 99 ASP A O 1
ATOM 757 N N . PRO A 1 100 ? 16.665 -2.354 -41.427 1.00 50.81 100 PRO A N 1
ATOM 758 C CA . PRO A 1 100 ? 18.103 -2.438 -41.612 1.00 50.81 100 PRO A CA 1
ATOM 759 C C . PRO A 1 100 ? 18.459 -1.583 -42.828 1.00 50.81 100 PRO A C 1
ATOM 761 O O . PRO A 1 100 ? 18.243 -1.996 -43.962 1.00 50.81 100 PRO A O 1
ATOM 764 N N . THR A 1 101 ? 19.003 -0.388 -42.591 1.00 54.22 101 THR A N 1
ATOM 765 C CA . THR A 1 101 ? 19.556 0.477 -43.631 1.00 54.22 101 THR A CA 1
ATOM 766 C C . THR A 1 101 ? 20.592 -0.327 -44.408 1.00 54.22 101 THR A C 1
ATOM 768 O O . THR A 1 101 ? 21.739 -0.476 -43.980 1.00 54.22 101 THR A O 1
ATOM 771 N N . VAL A 1 102 ? 20.171 -0.884 -45.545 1.00 51.44 102 VAL A N 1
ATOM 772 C CA . VAL A 1 102 ? 21.035 -1.533 -46.523 1.00 51.44 102 VAL A CA 1
ATOM 773 C C . VAL A 1 102 ? 21.952 -0.442 -47.051 1.00 51.44 102 VAL A C 1
ATOM 775 O O . VAL A 1 102 ? 21.577 0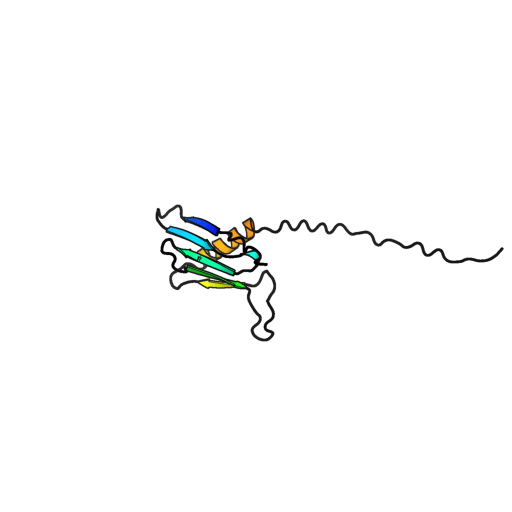.356 -47.907 1.00 51.44 102 VAL A O 1
ATOM 778 N N . HIS A 1 103 ? 23.157 -0.372 -46.494 1.00 52.12 103 HIS A N 1
ATOM 779 C CA . HIS A 1 103 ? 24.257 0.362 -47.095 1.00 52.12 103 HIS A CA 1
ATOM 780 C C . HIS A 1 103 ? 24.476 -0.219 -48.500 1.00 52.12 103 HIS A C 1
ATOM 782 O O . HIS A 1 103 ? 24.770 -1.413 -48.601 1.00 52.12 103 HIS A O 1
ATOM 788 N N . PRO A 1 104 ? 24.370 0.563 -49.589 1.00 46.78 104 PRO A N 1
ATOM 789 C CA . PRO A 1 104 ? 24.864 0.103 -50.870 1.00 46.78 104 PRO A CA 1
ATOM 790 C C . PRO A 1 104 ? 26.389 0.061 -50.761 1.00 46.78 104 PRO A C 1
ATOM 792 O O . PRO A 1 104 ? 27.056 1.098 -50.767 1.00 46.78 104 PRO A O 1
ATOM 795 N N . THR A 1 105 ? 26.951 -1.138 -50.630 1.00 48.97 105 THR A N 1
ATOM 796 C CA . THR A 1 105 ? 28.326 -1.396 -51.048 1.00 48.97 105 THR A CA 1
ATOM 797 C C . THR A 1 105 ? 28.353 -1.184 -52.554 1.00 48.97 105 THR A C 1
ATOM 799 O O . THR A 1 105 ? 27.895 -2.029 -53.320 1.00 48.97 105 THR A O 1
ATOM 802 N N . THR A 1 106 ? 28.817 -0.014 -52.983 1.00 56.09 106 THR A N 1
ATOM 803 C CA . THR A 1 106 ? 29.295 0.137 -54.354 1.00 56.09 106 THR A CA 1
ATOM 804 C C . THR A 1 106 ? 30.605 -0.630 -54.409 1.00 56.09 106 THR A C 1
ATOM 806 O O . THR A 1 106 ? 31.629 -0.179 -53.910 1.00 56.09 106 THR A O 1
ATOM 809 N N . GLU A 1 107 ? 30.515 -1.866 -54.891 1.00 58.66 107 GLU A N 1
ATOM 810 C CA . GLU A 1 107 ? 31.675 -2.649 -55.277 1.00 58.66 107 GLU A CA 1
ATOM 811 C C . GLU A 1 107 ? 32.334 -1.946 -56.466 1.00 58.66 107 GLU A C 1
ATOM 813 O O . GLU A 1 107 ? 31.708 -1.737 -57.509 1.00 58.66 107 GLU A O 1
ATOM 818 N N . ASP A 1 108 ? 33.591 -1.555 -56.275 1.00 55.31 108 ASP A N 1
ATOM 819 C CA . ASP A 1 108 ? 34.539 -1.280 -57.344 1.00 55.31 108 ASP A CA 1
ATOM 820 C C . ASP A 1 108 ? 34.536 -2.439 -58.352 1.00 55.31 108 ASP A C 1
ATOM 822 O O . ASP A 1 108 ? 34.947 -3.556 -58.035 1.00 55.31 108 ASP A O 1
ATOM 826 N N . TYR A 1 109 ? 34.122 -2.153 -59.586 1.00 57.50 109 TYR A N 1
ATOM 827 C CA . TYR A 1 109 ? 34.538 -2.915 -60.758 1.00 57.50 109 TYR A CA 1
ATOM 828 C C . TYR A 1 109 ? 35.173 -1.954 -61.765 1.00 57.50 109 TYR A C 1
ATOM 830 O O . TYR A 1 109 ? 34.500 -1.185 -62.452 1.00 57.50 109 TYR A O 1
ATOM 838 N N . GLU A 1 110 ? 36.502 -2.008 -61.790 1.00 56.84 110 GLU A N 1
ATOM 839 C CA . GLU A 1 110 ? 37.370 -1.580 -62.884 1.00 56.84 110 GLU A CA 1
ATOM 840 C C . GLU A 1 110 ? 37.073 -2.362 -64.185 1.00 56.84 110 GLU A C 1
ATOM 842 O O . GLU A 1 110 ? 36.585 -3.491 -64.146 1.00 56.84 110 GLU A O 1
ATOM 847 N N . ASP A 1 111 ? 37.507 -1.771 -65.307 1.00 53.06 111 ASP A N 1
ATOM 848 C CA . ASP A 1 111 ? 37.752 -2.368 -66.637 1.00 53.06 111 ASP A CA 1
ATOM 849 C C . ASP A 1 111 ? 36.610 -2.321 -67.683 1.00 53.06 111 ASP A C 1
ATOM 851 O O . ASP A 1 111 ? 35.780 -3.224 -67.801 1.00 53.06 111 ASP A O 1
ATOM 855 N N . LYS A 1 112 ? 36.601 -1.265 -68.517 1.00 42.72 112 LYS A N 1
ATOM 856 C CA . LYS A 1 112 ? 37.199 -1.294 -69.872 1.00 42.72 112 LYS A CA 1
ATOM 857 C C . LYS A 1 112 ? 37.110 0.056 -70.596 1.00 42.72 112 LYS A C 1
ATOM 859 O O . LYS A 1 112 ? 36.002 0.632 -70.656 1.00 42.72 112 LYS A O 1
#

Radius of gyration: 24.17 Å; chains: 1; bounding box: 58×35×82 Å

Sequence (112 aa):
MMIGRQRAGVTVEVYDDQGEEYQIEGCFSQRSCTVFNAMKETMAEIYRKVDPTTGNLLGKEVFSICVKPGFDAAFAMAFVLVLDHISGDDSLDDGANADPTVHPTTEDYEDK

Secondary structure (DSSP, 8-state):
--------EEEEE-SSSTT-EEEEEEETTTTEEEEEETT--EEEEEEE-B-TTT-PBPPTT-EEEEE-TTS-HHHHHHHHHHHHHHT-------------------------

InterPro domains:
  IPR007612 LURP-one-related [PF04525] (7-84)
  IPR007612 LURP-one-related [PTHR31087] (12-87)
  IPR025659 Tubby-like, C-terminal [SSF54518] (7-86)
  IPR038595 LURP-one-related superfamily [G3DSA:2.40.160.200] (1-92)

Foldseek 3Di:
DDDDPPWDKDKDDDPPDPQWIKIWTDDVQQQFIFIATPVRDTAKGKHFDADPPPRHTDDSPHIDMDGDPPHDPVVVVVVNVVCCVVVDDPPPPPPVDPDPPPDPPPDDDDDD

Organism: Trifolium subterraneum (NCBI:txid3900)

pLDDT: mean 74.79, std 16.83, range [37.5, 95.19]